Protein AF-A0A2G4H200-F1 (afdb_monomer)

Nearest PDB structures (foldseek):
  4h60-assembly1_A  TM=9.549E-01  e=9.403E-02  Vibrio cholerae O395
  2iyn-assembly4_B  TM=9.116E-01  e=7.101E-02  Escherichia coli
  4hnr-assembly1_A  TM=9.466E-01  e=1.161E-01  Vibrio cholerae
  4l85-assembly1_A  TM=8.607E-01  e=6.262E-01  Escherichia coli K-12
  1dcf-assembly1_A-2  TM=9.398E-01  e=1.098E+00  Arabidopsis thaliana

Radius of gyration: 11.29 Å; Cα contacts (8 Å, |Δi|>4): 49; chains: 1; bounding box: 26×23×26 Å

Structure (mmCIF, N/CA/C/O backbone):
data_AF-A0A2G4H200-F1
#
_entry.id   AF-A0A2G4H200-F1
#
loop_
_atom_site.group_PDB
_atom_site.id
_atom_site.type_symbol
_atom_site.label_atom_id
_atom_site.label_alt_id
_atom_site.label_comp_id
_atom_site.label_asym_id
_atom_site.label_entity_id
_atom_site.label_seq_id
_atom_site.pdbx_PDB_ins_code
_atom_site.Cartn_x
_atom_site.Cartn_y
_atom_site.Cartn_z
_atom_site.occupancy
_atom_site.B_iso_or_equiv
_atom_site.auth_seq_id
_atom_site.auth_comp_id
_atom_site.auth_asym_id
_atom_site.auth_atom_id
_atom_site.pdbx_PDB_model_num
ATOM 1 N N . MET A 1 1 ? -17.784 7.694 9.153 1.00 53.38 1 MET A N 1
ATOM 2 C CA . MET A 1 1 ? -16.574 8.494 8.883 1.00 53.38 1 MET A CA 1
ATOM 3 C C . MET A 1 1 ? -16.829 9.233 7.593 1.00 53.38 1 MET A C 1
ATOM 5 O O . MET A 1 1 ? -17.138 8.576 6.605 1.00 53.38 1 MET A O 1
ATOM 9 N N . ASP A 1 2 ? -16.791 10.559 7.631 1.00 53.53 2 ASP A N 1
ATOM 10 C CA . ASP A 1 2 ? -17.074 11.394 6.466 1.00 53.53 2 ASP A CA 1
ATOM 11 C C . ASP A 1 2 ? -15.990 11.161 5.408 1.00 53.53 2 ASP A C 1
ATOM 13 O O . ASP A 1 2 ? -14.795 11.278 5.685 1.00 53.53 2 ASP A O 1
ATOM 17 N N . ALA A 1 3 ? -16.404 10.773 4.201 1.00 57.19 3 ALA A N 1
ATOM 18 C CA . ALA A 1 3 ? -15.515 10.368 3.108 1.00 57.19 3 ALA A CA 1
ATOM 19 C C . ALA A 1 3 ? -14.567 11.489 2.623 1.00 57.19 3 ALA A C 1
ATOM 21 O O . ALA A 1 3 ? -13.655 11.236 1.840 1.00 57.19 3 ALA A O 1
ATOM 22 N N . GLU A 1 4 ? -14.764 12.718 3.100 1.00 59.78 4 GLU A N 1
ATOM 23 C CA . GLU A 1 4 ? -14.116 13.937 2.614 1.00 59.78 4 GLU A CA 1
ATOM 24 C C . GLU A 1 4 ? -12.686 14.159 3.154 1.00 59.78 4 GLU A C 1
ATOM 26 O O . GLU A 1 4 ? -11.951 14.969 2.598 1.00 59.78 4 GLU A O 1
ATOM 31 N N . HIS A 1 5 ? -12.242 13.418 4.184 1.00 62.47 5 HIS A N 1
ATOM 32 C CA . HIS A 1 5 ? -10.942 13.653 4.848 1.00 62.47 5 HIS A CA 1
ATOM 33 C C . HIS A 1 5 ? -10.058 12.410 5.062 1.00 62.47 5 HIS A C 1
ATOM 35 O O . HIS A 1 5 ? -9.120 12.447 5.866 1.00 62.47 5 HIS A O 1
ATOM 41 N N . LEU A 1 6 ? -10.300 11.305 4.349 1.00 78.19 6 LEU A N 1
ATOM 42 C CA . LEU A 1 6 ? -9.399 10.150 4.428 1.00 78.19 6 LEU A CA 1
ATOM 43 C C . LEU A 1 6 ? -8.000 10.541 3.928 1.00 78.19 6 LEU A C 1
ATOM 45 O O . LEU A 1 6 ? -7.804 10.873 2.757 1.00 78.19 6 LEU A O 1
ATOM 49 N N . LYS A 1 7 ? -7.009 10.503 4.828 1.00 88.12 7 LYS A N 1
ATO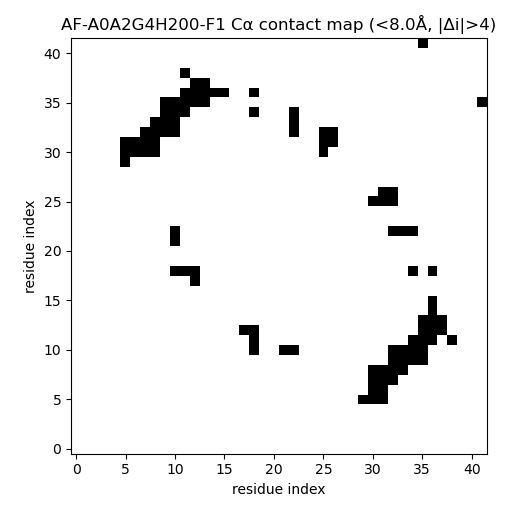M 50 C CA . LYS A 1 7 ? -5.602 10.736 4.484 1.00 88.12 7 LYS A CA 1
ATOM 51 C C . LYS A 1 7 ? -5.161 9.658 3.488 1.00 88.12 7 LYS A C 1
ATOM 53 O O . LYS A 1 7 ? -5.268 8.465 3.77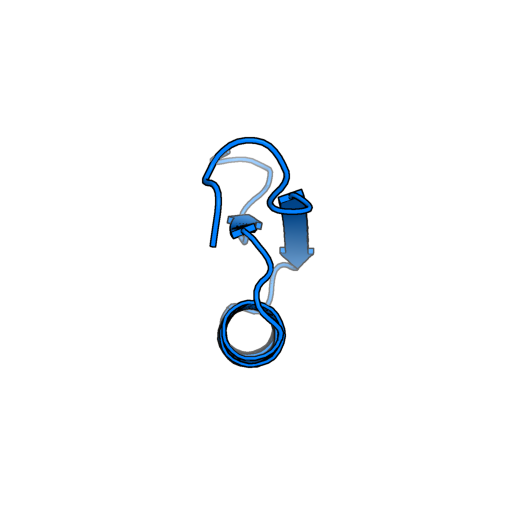6 1.00 88.12 7 LYS A O 1
ATOM 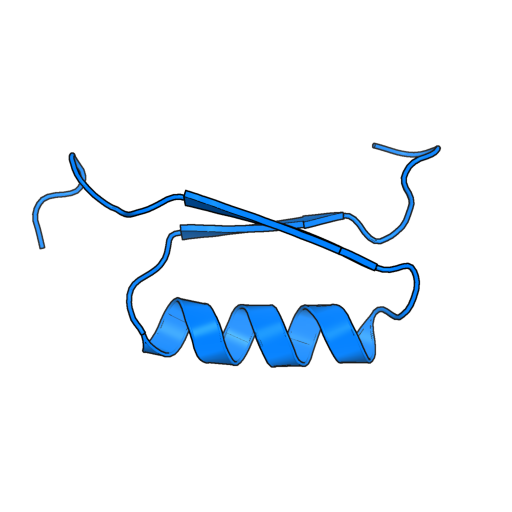58 N N . ARG A 1 8 ? -4.697 10.094 2.314 1.00 94.56 8 ARG A N 1
ATOM 59 C CA . ARG A 1 8 ? -4.291 9.222 1.202 1.00 94.56 8 ARG A CA 1
ATOM 60 C C . ARG A 1 8 ? -2.794 8.944 1.258 1.00 94.56 8 ARG A C 1
ATOM 62 O O . ARG A 1 8 ? -2.017 9.882 1.418 1.00 94.56 8 ARG A O 1
ATOM 69 N N . ILE A 1 9 ? -2.406 7.683 1.095 1.00 95.19 9 ILE A N 1
ATOM 70 C CA . ILE A 1 9 ? -1.008 7.237 1.074 1.00 95.19 9 ILE A CA 1
ATOM 71 C C . ILE A 1 9 ? -0.782 6.379 -0.179 1.00 95.19 9 ILE A C 1
ATOM 73 O O . ILE A 1 9 ? -1.581 5.495 -0.491 1.00 95.19 9 ILE A O 1
ATOM 77 N N . LEU A 1 10 ? 0.311 6.653 -0.893 1.00 95.94 10 LEU A N 1
ATOM 78 C CA . LEU A 1 10 ? 0.835 5.813 -1.969 1.00 95.94 10 LEU A CA 1
ATOM 79 C C . LEU A 1 10 ? 2.066 5.075 -1.438 1.00 95.94 10 LEU A C 1
ATOM 81 O O . LEU A 1 10 ? 2.989 5.716 -0.939 1.00 95.94 10 LEU A O 1
ATOM 85 N N . ILE A 1 11 ? 2.069 3.752 -1.551 1.00 94.88 11 ILE A N 1
ATOM 86 C CA . ILE A 1 11 ? 3.188 2.887 -1.169 1.00 94.88 11 ILE A CA 1
ATOM 87 C C . ILE A 1 11 ? 3.898 2.461 -2.452 1.00 94.88 11 ILE A C 1
ATOM 89 O O . ILE A 1 11 ? 3.240 1.959 -3.363 1.00 94.88 11 ILE A O 1
ATOM 93 N N . VAL A 1 12 ? 5.213 2.668 -2.521 1.00 95.06 12 VAL A N 1
ATOM 94 C CA . VAL A 1 12 ? 6.048 2.287 -3.667 1.00 95.06 12 VAL A CA 1
ATOM 95 C C . VAL A 1 12 ? 7.172 1.400 -3.160 1.00 95.06 12 VAL A C 1
ATOM 97 O O . VAL A 1 12 ? 8.021 1.880 -2.413 1.00 95.06 12 VAL A O 1
ATOM 100 N N . ASP A 1 13 ? 7.136 0.128 -3.539 1.00 95.00 13 ASP A N 1
ATOM 101 C CA . ASP A 1 13 ? 8.119 -0.887 -3.149 1.00 95.00 13 ASP A CA 1
ATOM 102 C C . ASP A 1 13 ? 7.999 -2.085 -4.105 1.00 95.00 13 ASP A C 1
ATOM 104 O O . ASP A 1 13 ? 6.880 -2.491 -4.429 1.00 95.00 13 ASP A O 1
ATOM 108 N N . ASP A 1 14 ? 9.115 -2.620 -4.598 1.00 94.00 14 ASP A N 1
ATOM 109 C CA . ASP A 1 14 ? 9.148 -3.718 -5.570 1.00 94.00 14 ASP A CA 1
ATOM 110 C C . ASP A 1 14 ? 8.781 -5.083 -4.968 1.00 94.00 14 ASP A C 1
ATOM 112 O O . ASP A 1 14 ? 8.423 -6.009 -5.701 1.00 94.00 14 ASP A O 1
ATOM 116 N N . GLU A 1 15 ? 8.773 -5.205 -3.640 1.00 96.88 15 GLU A N 1
ATOM 117 C CA . GLU A 1 15 ? 8.397 -6.426 -2.937 1.00 96.88 15 GLU A CA 1
ATOM 118 C C . GLU A 1 15 ? 6.889 -6.446 -2.609 1.00 96.88 15 GLU A C 1
ATOM 120 O O . GLU A 1 15 ? 6.385 -5.703 -1.760 1.00 96.88 15 GLU A O 1
ATOM 125 N N . SER A 1 16 ? 6.127 -7.325 -3.276 1.00 94.44 16 SER A N 1
ATOM 126 C CA . SER A 1 16 ? 4.662 -7.405 -3.117 1.00 94.44 16 SER A CA 1
ATOM 127 C C . SER A 1 16 ? 4.229 -7.657 -1.676 1.00 94.44 16 SER A C 1
ATOM 129 O O . SER A 1 16 ? 3.325 -6.982 -1.178 1.00 94.44 16 SER A O 1
ATOM 131 N N . ASP A 1 17 ? 4.918 -8.570 -0.995 1.00 97.19 17 ASP A N 1
ATOM 132 C CA . ASP A 1 17 ? 4.586 -9.013 0.360 1.00 97.19 17 ASP A CA 1
ATOM 133 C C . ASP A 1 17 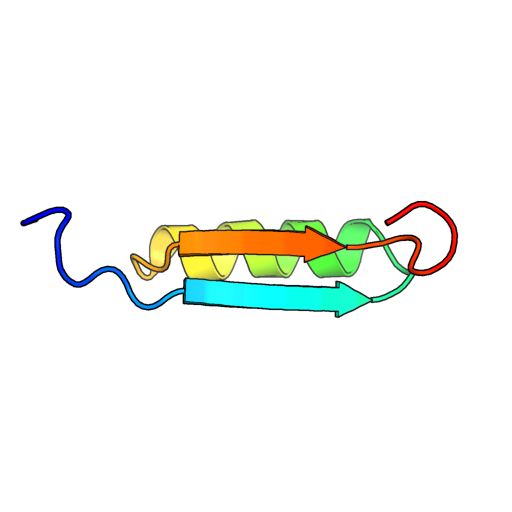? 4.734 -7.859 1.368 1.00 97.19 17 ASP A C 1
ATOM 135 O O . ASP A 1 17 ? 3.924 -7.701 2.287 1.00 97.19 17 ASP A O 1
ATOM 139 N N . VAL A 1 18 ? 5.719 -6.980 1.145 1.00 96.75 18 VAL A N 1
ATOM 140 C CA . VAL A 1 18 ? 5.929 -5.760 1.935 1.00 96.75 18 VAL A CA 1
ATOM 141 C C . VAL A 1 18 ? 4.767 -4.792 1.732 1.00 96.75 18 VAL A C 1
ATOM 143 O O . VAL A 1 18 ? 4.184 -4.301 2.705 1.00 96.75 18 VAL A O 1
ATOM 146 N N . THR A 1 19 ? 4.375 -4.533 0.483 1.00 97.06 19 THR A N 1
ATOM 147 C CA . THR A 1 19 ? 3.265 -3.606 0.212 1.00 97.06 19 THR A CA 1
ATOM 148 C C . THR A 1 19 ? 1.912 -4.115 0.699 1.00 97.06 19 THR A C 1
ATOM 150 O O . THR A 1 19 ? 1.109 -3.305 1.162 1.00 97.06 19 THR A O 1
ATOM 153 N N . GLU A 1 20 ? 1.662 -5.427 0.659 1.00 97.12 20 GLU A N 1
ATOM 154 C CA . GLU A 1 20 ? 0.429 -6.040 1.165 1.00 97.12 20 GLU A CA 1
ATOM 155 C C . GLU A 1 20 ? 0.332 -5.912 2.690 1.00 97.12 20 GLU A C 1
ATOM 157 O O . GLU A 1 20 ? -0.702 -5.494 3.224 1.00 97.12 20 GLU A O 1
ATOM 162 N N . LEU A 1 21 ? 1.432 -6.186 3.400 1.00 98.19 21 LEU A N 1
ATOM 163 C CA . LEU A 1 21 ? 1.499 -6.009 4.849 1.00 98.19 21 LEU A CA 1
ATOM 164 C C . LEU A 1 21 ? 1.199 -4.557 5.246 1.00 98.19 21 LEU A C 1
ATOM 166 O O . LEU A 1 21 ? 0.429 -4.309 6.181 1.00 98.19 21 LEU A O 1
ATOM 170 N N . LEU A 1 22 ? 1.796 -3.593 4.545 1.00 97.38 22 LEU A N 1
ATOM 171 C CA . LEU A 1 22 ? 1.603 -2.172 4.822 1.00 97.38 22 LEU A CA 1
ATOM 172 C C . LEU A 1 22 ? 0.186 -1.700 4.470 1.00 97.38 22 LEU A C 1
ATOM 174 O O . LEU A 1 22 ? -0.427 -0.990 5.270 1.00 97.38 22 LEU A O 1
ATOM 178 N N . ASP A 1 23 ? -0.368 -2.125 3.332 1.00 96.81 23 ASP A N 1
ATOM 179 C CA . ASP A 1 23 ? -1.753 -1.843 2.941 1.00 96.81 23 ASP A CA 1
ATOM 180 C C . ASP A 1 23 ? -2.742 -2.315 4.012 1.00 96.81 23 ASP A C 1
ATOM 182 O O . ASP A 1 23 ? -3.574 -1.529 4.480 1.00 96.81 23 ASP A O 1
ATOM 186 N N . TYR A 1 24 ? -2.589 -3.553 4.487 1.00 97.25 24 TYR A N 1
ATOM 187 C CA . TYR 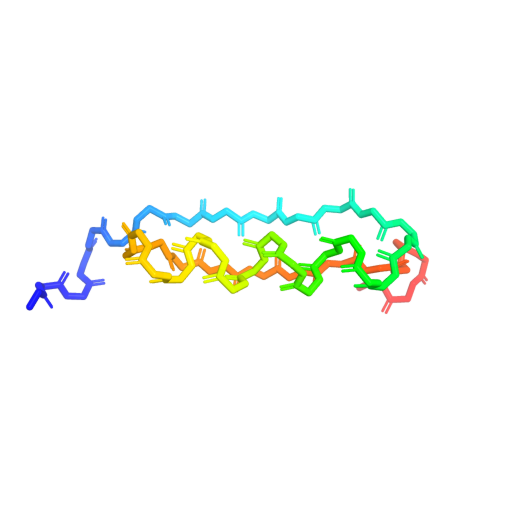A 1 24 ? -3.417 -4.106 5.554 1.00 97.25 24 TYR A CA 1
ATOM 188 C C . TYR A 1 24 ? -3.338 -3.266 6.837 1.00 97.25 24 TYR A C 1
ATOM 190 O O . TYR A 1 24 ? -4.366 -2.895 7.413 1.00 97.25 24 TYR A O 1
ATOM 198 N N . LYS A 1 25 ? -2.125 -2.913 7.280 1.00 97.25 25 LYS A N 1
ATOM 199 C CA . LYS A 1 25 ? -1.913 -2.127 8.507 1.00 97.25 25 LYS A CA 1
ATOM 200 C C . LYS A 1 25 ? -2.480 -0.715 8.405 1.00 97.25 25 LYS A C 1
ATOM 202 O O . LYS A 1 25 ? -3.114 -0.244 9.350 1.00 97.25 25 LYS A O 1
ATOM 207 N N . PHE A 1 26 ? -2.296 -0.036 7.277 1.00 95.56 26 PHE A N 1
ATOM 208 C CA . PHE A 1 26 ? -2.787 1.329 7.126 1.00 95.56 26 PHE A CA 1
ATOM 209 C C . PHE A 1 26 ? -4.298 1.396 6.888 1.00 95.56 26 PHE A C 1
ATOM 211 O O . PHE A 1 26 ? -4.948 2.306 7.406 1.00 95.56 26 PHE A O 1
ATOM 218 N N . LYS A 1 27 ? -4.899 0.415 6.206 1.00 93.94 27 LYS A N 1
ATOM 219 C CA . LYS A 1 27 ? -6.364 0.306 6.123 1.00 93.94 27 LYS A CA 1
ATOM 220 C C . LYS A 1 27 ? -6.994 0.104 7.500 1.00 93.94 27 LYS A C 1
ATOM 222 O O . LYS A 1 27 ? -7.982 0.769 7.805 1.00 93.94 27 LYS A O 1
ATOM 227 N N . GLN A 1 28 ? -6.400 -0.728 8.365 1.00 94.75 28 G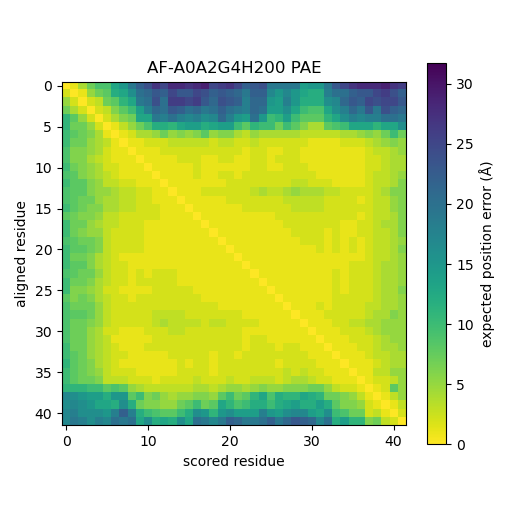LN A N 1
ATOM 228 C CA . GLN A 1 28 ? -6.848 -0.873 9.761 1.00 94.75 28 GLN A CA 1
ATOM 229 C C . GLN A 1 28 ? -6.792 0.445 10.545 1.00 94.75 28 GLN A C 1
ATOM 231 O O . GLN A 1 28 ? -7.646 0.693 11.392 1.00 94.75 28 GLN A O 1
ATOM 236 N N . ALA A 1 29 ? -5.814 1.301 10.247 1.00 93.50 29 ALA A N 1
ATOM 237 C CA . ALA A 1 29 ? -5.679 2.620 10.856 1.00 93.50 29 ALA A CA 1
ATOM 238 C C . ALA A 1 29 ? -6.556 3.708 10.193 1.00 93.50 29 ALA A C 1
ATOM 240 O O . ALA A 1 29 ? -6.499 4.868 10.598 1.00 93.50 29 ALA A O 1
ATOM 241 N N . GLY A 1 30 ? -7.385 3.350 9.204 1.00 92.75 30 GLY A N 1
ATOM 242 C CA . GLY A 1 30 ? -8.353 4.253 8.576 1.00 92.75 30 GLY A CA 1
ATOM 243 C C . GLY A 1 30 ? -7.785 5.133 7.460 1.00 92.75 30 GLY A C 1
ATOM 244 O O . GLY A 1 30 ? -8.360 6.179 7.163 1.00 92.75 30 GLY A O 1
ATOM 245 N N . TYR A 1 31 ? -6.668 4.747 6.842 1.00 94.81 31 TYR A N 1
ATOM 246 C CA . TYR A 1 31 ? -6.099 5.457 5.693 1.00 94.81 31 TYR A CA 1
ATOM 247 C C . TYR A 1 31 ? -6.616 4.903 4.360 1.00 94.81 31 TYR A C 1
ATOM 249 O O . TYR A 1 31 ? -6.955 3.725 4.241 1.00 94.81 31 TYR A O 1
ATOM 257 N N . ALA A 1 32 ? -6.619 5.753 3.332 1.00 94.56 32 ALA A N 1
ATOM 258 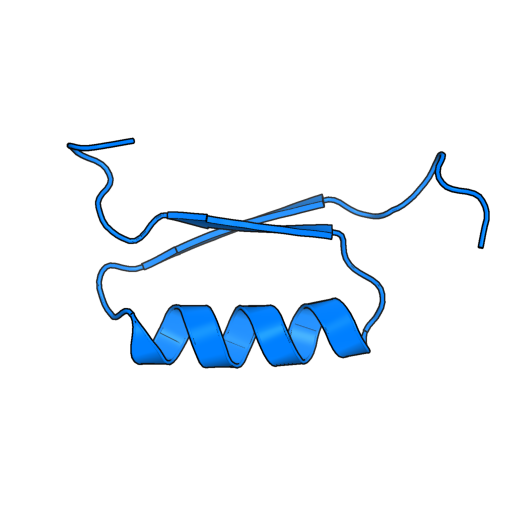C CA . ALA A 1 32 ? -6.875 5.342 1.954 1.00 94.56 32 ALA A CA 1
ATOM 259 C C . ALA A 1 32 ? -5.547 5.040 1.249 1.00 94.56 32 ALA A C 1
ATOM 261 O O . ALA A 1 32 ? -4.703 5.929 1.122 1.00 94.56 32 ALA A O 1
ATOM 262 N N . ILE A 1 33 ? -5.368 3.801 0.791 1.00 95.56 33 ILE A N 1
ATOM 263 C CA . ILE A 1 33 ? -4.081 3.295 0.298 1.00 95.56 33 ILE A CA 1
ATOM 264 C C . ILE A 1 33 ? -4.148 2.938 -1.183 1.00 95.56 33 ILE A C 1
ATOM 266 O O . ILE A 1 33 ? -5.141 2.384 -1.655 1.00 95.56 33 ILE A O 1
ATOM 270 N N . ARG A 1 34 ? -3.061 3.232 -1.899 1.00 95.06 34 ARG A N 1
ATOM 271 C CA . ARG A 1 34 ? -2.725 2.656 -3.203 1.00 95.06 34 ARG A CA 1
ATOM 272 C C . ARG A 1 34 ? -1.313 2.081 -3.117 1.00 95.06 34 ARG A C 1
ATOM 274 O O . ARG A 1 34 ? -0.426 2.746 -2.587 1.00 95.06 34 ARG A O 1
ATOM 281 N N . THR A 1 35 ? -1.104 0.884 -3.647 1.00 94.94 35 THR A N 1
ATOM 282 C CA . THR A 1 35 ? 0.227 0.287 -3.799 1.00 94.94 35 THR A CA 1
ATOM 283 C C . THR A 1 35 ? 0.693 0.413 -5.248 1.00 94.94 35 THR A C 1
ATOM 285 O O . THR A 1 35 ? -0.118 0.459 -6.179 1.00 94.94 35 THR A O 1
ATOM 288 N N . LEU A 1 36 ? 2.003 0.522 -5.435 1.00 95.38 36 LEU A N 1
ATOM 289 C CA . LEU A 1 36 ? 2.666 0.479 -6.726 1.00 95.38 36 LEU A CA 1
ATOM 290 C C . LEU A 1 36 ? 3.930 -0.371 -6.606 1.00 95.38 36 LEU A C 1
ATOM 292 O O . LEU A 1 36 ? 4.927 0.082 -6.051 1.00 95.38 36 LEU A O 1
ATOM 296 N N . ASN A 1 37 ? 3.865 -1.586 -7.146 1.00 93.19 37 ASN A N 1
ATOM 297 C CA . ASN A 1 37 ? 4.959 -2.556 -7.069 1.00 93.19 37 ASN A CA 1
ATOM 298 C C . ASN A 1 37 ? 5.877 -2.565 -8.287 1.00 93.19 37 ASN A C 1
ATOM 300 O O . ASN A 1 37 ? 6.980 -3.090 -8.238 1.00 93.19 37 ASN A O 1
ATOM 304 N N . ASP A 1 38 ? 5.422 -1.980 -9.390 1.00 89.31 38 ASP A N 1
ATOM 305 C CA . ASP A 1 38 ? 6.204 -1.881 -10.612 1.00 89.31 38 ASP A CA 1
ATOM 306 C C . ASP A 1 38 ? 6.081 -0.458 -11.167 1.00 89.31 38 ASP A C 1
ATOM 308 O O . ASP A 1 38 ? 5.081 -0.128 -11.813 1.00 89.31 38 ASP A O 1
ATOM 312 N N . PRO A 1 39 ? 7.068 0.417 -10.908 1.00 71.75 39 PRO A N 1
ATOM 313 C CA . PRO A 1 39 ? 7.000 1.811 -11.322 1.00 71.75 39 PRO A CA 1
ATOM 314 C C . PRO A 1 39 ? 7.059 1.991 -12.845 1.00 71.75 39 PRO A C 1
ATOM 316 O O . PRO A 1 39 ? 6.681 3.051 -13.337 1.00 71.75 39 PRO A O 1
ATOM 319 N N . LEU A 1 40 ? 7.502 0.981 -13.602 1.00 78.25 40 LEU 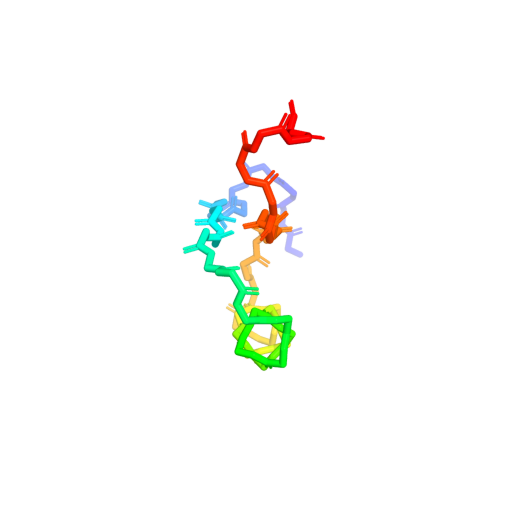A N 1
ATOM 320 C CA . LEU A 1 40 ? 7.560 1.030 -15.066 1.00 78.25 40 LEU A CA 1
ATOM 321 C C . LEU A 1 40 ? 6.262 0.552 -15.728 1.00 78.25 40 LEU A C 1
ATOM 323 O O . LEU A 1 40 ? 6.097 0.709 -16.938 1.00 78.25 40 LEU A O 1
ATOM 327 N N . ARG A 1 41 ? 5.334 -0.014 -14.950 1.00 66.56 41 ARG A N 1
ATOM 328 C CA . ARG A 1 41 ? 4.011 -0.475 -15.406 1.00 66.56 41 ARG A CA 1
ATOM 329 C C . ARG A 1 41 ? 2.860 0.336 -14.783 1.00 66.56 41 ARG A C 1
ATOM 331 O O . ARG A 1 41 ? 1.714 -0.106 -14.851 1.00 66.56 41 ARG A O 1
ATOM 338 N N . ALA A 1 42 ? 3.189 1.482 -14.177 1.00 58.66 42 ALA A N 1
ATOM 339 C CA . ALA A 1 42 ? 2.343 2.348 -13.345 1.00 58.66 42 ALA A CA 1
ATOM 340 C C . ALA A 1 42 ? 1.420 3.308 -14.108 1.00 58.66 42 ALA A C 1
ATOM 342 O O . ALA A 1 42 ? 1.868 3.873 -15.130 1.00 58.66 42 ALA A O 1
#

pLDDT: mean 87.67, std 14.06, range [53.38, 98.19]

Sequence (42 aa):
MDAEHLKRILIVDDESDVTELLDYKFKQAGYAIRTLNDPLRA

Foldseek 3Di:
DPPPDAAEDEAEALDPVVQVVVVVVVVVVRHHYDYDNDPVVD

Mean predicted aligned error: 5.31 Å

Solvent-accessible surface area (backbone atoms only — not comparable to full-atom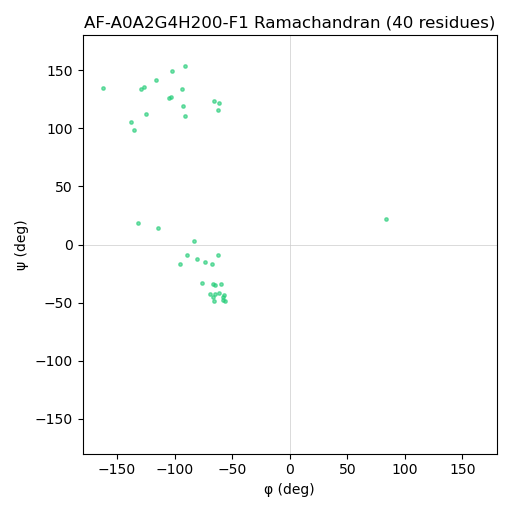 values): 2679 Å² total; per-residue (Å²): 130,75,85,89,69,57,56,74,48,78,46,78,45,74,50,60,70,59,49,51,54,48,47,55,55,39,46,76,72,61,38,43,75,46,78,44,51,46,84,90,80,109

Secondary structure (DSSP, 8-state):
--GGG--EEEEE-S-HHHHHHHHHHHHHTT-EEEEES-TT--